Protein AF-C5L410-F1 (afdb_monomer)

Sequence (96 aa):
MLYAAQFNKGHRSGEFICAGGSGANEAKIMHNDKGSGDQSAGWRTLGTLTGVDKGCFTVDFSSGKSTEPELVAVGGGDGIVRVMEIGYEENEGGDL

Structure (mmCIF, N/CA/C/O backbone):
data_AF-C5L410-F1
#
_entry.id   AF-C5L410-F1
#
loop_
_atom_site.group_PDB
_atom_site.id
_atom_site.type_symbol
_atom_site.label_atom_id
_atom_site.label_alt_id
_atom_site.label_comp_id
_atom_site.label_asym_id
_atom_site.label_entity_id
_atom_site.label_seq_id
_atom_site.pdbx_PDB_ins_code
_atom_site.Cartn_x
_atom_site.Cartn_y
_atom_site.Cartn_z
_atom_site.occupancy
_atom_site.B_iso_or_equiv
_atom_site.auth_seq_id
_atom_site.auth_comp_id
_atom_site.auth_asym_id
_atom_site.auth_atom_id
_atom_site.pdbx_PDB_model_num
ATOM 1 N N . MET A 1 1 ? 9.366 0.280 -11.395 1.00 86.25 1 MET A N 1
ATOM 2 C CA . MET A 1 1 ? 8.604 1.520 -11.672 1.00 86.25 1 MET A CA 1
ATOM 3 C C . MET A 1 1 ? 7.483 1.645 -10.657 1.00 86.25 1 MET A C 1
ATOM 5 O O . MET A 1 1 ? 6.958 0.608 -10.268 1.00 86.25 1 MET A O 1
ATOM 9 N N . LEU A 1 2 ? 7.141 2.862 -10.232 1.00 93.81 2 LEU A N 1
ATOM 10 C CA . LEU A 1 2 ? 5.933 3.138 -9.447 1.00 93.81 2 LEU A CA 1
ATOM 11 C C . LEU A 1 2 ? 4.759 3.321 -10.414 1.00 93.81 2 LEU A C 1
ATOM 13 O O . LEU A 1 2 ? 4.900 4.060 -11.386 1.00 93.81 2 LEU A O 1
ATOM 17 N N . TYR A 1 3 ? 3.637 2.650 -10.169 1.00 95.75 3 TYR A N 1
ATOM 18 C CA . TYR A 1 3 ? 2.450 2.748 -11.027 1.00 95.75 3 TYR A CA 1
ATOM 19 C C . TYR A 1 3 ? 1.265 3.381 -10.315 1.00 95.75 3 TYR A C 1
ATOM 21 O O . TYR A 1 3 ? 0.524 4.140 -10.933 1.00 95.75 3 TYR A O 1
ATOM 29 N N . ALA A 1 4 ? 1.109 3.102 -9.024 1.00 97.00 4 ALA A N 1
ATOM 30 C CA . ALA A 1 4 ? 0.023 3.634 -8.225 1.00 97.00 4 ALA A CA 1
ATOM 31 C C . ALA A 1 4 ? 0.557 4.125 -6.886 1.00 97.00 4 ALA A C 1
ATOM 33 O O . ALA A 1 4 ? 1.393 3.470 -6.264 1.00 97.00 4 ALA A O 1
ATOM 34 N N . ALA A 1 5 ? 0.065 5.276 -6.447 1.00 97.00 5 ALA A N 1
ATOM 35 C CA . ALA A 1 5 ? 0.277 5.780 -5.106 1.00 97.00 5 ALA A CA 1
ATOM 36 C C . ALA A 1 5 ? -0.933 6.605 -4.685 1.00 97.00 5 ALA A C 1
ATOM 38 O O . ALA A 1 5 ? -1.494 7.342 -5.498 1.00 97.00 5 ALA A O 1
ATOM 39 N N . GLN A 1 6 ? -1.321 6.494 -3.421 1.00 97.12 6 GLN A N 1
ATOM 40 C CA . GLN A 1 6 ? -2.433 7.257 -2.886 1.00 97.12 6 GLN A CA 1
ATOM 41 C C . GLN A 1 6 ? -2.212 7.570 -1.407 1.00 97.12 6 GLN A C 1
ATOM 43 O O . GLN A 1 6 ? -1.730 6.722 -0.658 1.00 97.12 6 GLN A O 1
ATOM 48 N N . PHE A 1 7 ? -2.585 8.782 -0.999 1.00 94.38 7 PHE A N 1
ATOM 49 C CA . PHE A 1 7 ? -2.776 9.134 0.408 1.00 94.38 7 PHE A CA 1
ATOM 50 C C . PHE A 1 7 ? -4.096 8.571 0.911 1.00 94.38 7 PHE A C 1
ATOM 52 O O . PHE A 1 7 ? -5.062 8.604 0.155 1.00 94.38 7 PHE A O 1
ATOM 59 N N . ASN A 1 8 ? -4.183 8.126 2.160 1.00 93.62 8 ASN A N 1
ATOM 60 C CA . ASN A 1 8 ? -5.458 7.684 2.722 1.00 93.62 8 ASN A CA 1
ATOM 61 C C . ASN A 1 8 ? -6.529 8.790 2.731 1.00 93.62 8 ASN A C 1
ATOM 63 O O . ASN A 1 8 ? -6.212 9.977 2.781 1.00 93.62 8 ASN A O 1
ATOM 67 N N . LYS A 1 9 ? -7.802 8.381 2.648 1.00 89.94 9 LYS A N 1
ATOM 68 C CA . LYS A 1 9 ? -8.979 9.264 2.498 1.00 89.94 9 LYS A CA 1
ATOM 69 C C . LYS A 1 9 ? -9.849 9.341 3.757 1.00 89.94 9 LYS A C 1
ATOM 71 O O . LYS A 1 9 ? -10.796 10.124 3.773 1.00 89.94 9 LYS A O 1
ATOM 76 N N . GLY A 1 10 ? -9.595 8.483 4.745 1.00 83.12 10 GLY A N 1
ATOM 77 C CA . GLY A 1 10 ? -10.400 8.363 5.956 1.00 83.12 10 GLY A CA 1
ATOM 78 C C . GLY A 1 10 ? -10.194 9.501 6.955 1.00 83.12 10 GLY A C 1
ATOM 79 O O . GLY A 1 10 ? -9.676 10.573 6.640 1.00 83.12 10 GLY A O 1
ATOM 80 N N . HIS A 1 11 ? -10.590 9.250 8.201 1.00 82.00 11 HIS A N 1
ATOM 81 C CA . HIS A 1 11 ? -10.509 10.225 9.296 1.00 82.00 11 HIS A CA 1
ATOM 82 C C . HIS A 1 11 ? -9.084 10.717 9.597 1.00 82.00 11 HIS A C 1
ATOM 84 O O . HIS A 1 11 ? -8.911 11.847 10.041 1.00 82.00 11 HIS A O 1
ATOM 90 N N . ARG A 1 12 ? -8.072 9.915 9.253 1.00 80.75 12 ARG A N 1
ATOM 91 C CA . ARG A 1 12 ? -6.639 10.236 9.354 1.00 80.75 12 ARG A CA 1
ATOM 92 C C . ARG A 1 12 ? -6.029 10.649 8.020 1.00 80.75 12 ARG A C 1
ATOM 94 O O . ARG A 1 12 ? -4.887 10.310 7.716 1.00 80.75 12 ARG A O 1
ATOM 101 N N . SER A 1 13 ? -6.823 11.267 7.149 1.00 86.25 13 SER A N 1
ATOM 102 C CA . SER A 1 13 ? -6.416 11.605 5.784 1.00 86.25 13 SER A CA 1
ATOM 103 C C . SER A 1 13 ? -5.066 12.329 5.757 1.00 86.25 13 SER A C 1
ATOM 105 O O . SER A 1 13 ? -4.906 13.392 6.353 1.00 86.25 13 SER A O 1
ATOM 107 N N . GLY A 1 14 ? -4.118 11.788 4.993 1.00 86.44 14 GLY A N 1
ATOM 108 C CA . GLY A 1 14 ? -2.773 12.345 4.832 1.00 86.44 14 GLY A CA 1
ATOM 109 C C . GLY A 1 14 ? -1.716 11.765 5.776 1.00 86.44 14 GLY A C 1
ATOM 110 O O . GLY A 1 14 ? -0.540 12.106 5.631 1.00 86.44 14 GLY A O 1
ATOM 111 N N . GLU A 1 15 ? -2.092 10.877 6.697 1.00 89.12 15 GLU A N 1
ATOM 112 C CA . GLU A 1 15 ? -1.149 10.177 7.580 1.00 89.12 15 GLU A CA 1
ATOM 113 C C . GLU A 1 15 ? -0.522 8.950 6.922 1.00 89.12 15 GLU A C 1
ATOM 115 O O . GLU A 1 15 ? 0.613 8.600 7.245 1.00 89.12 15 GLU A O 1
ATOM 120 N N . PHE A 1 16 ? -1.217 8.315 5.972 1.00 91.88 16 PHE A N 1
ATOM 121 C CA . PHE A 1 16 ? -0.733 7.107 5.308 1.00 91.88 16 PHE A CA 1
ATOM 122 C C . PHE A 1 16 ? -0.597 7.293 3.803 1.00 91.88 16 PHE A C 1
ATOM 124 O O . PHE A 1 16 ? -1.409 7.958 3.159 1.00 91.88 16 PHE A O 1
ATOM 131 N N . ILE A 1 17 ? 0.406 6.628 3.233 1.00 94.94 17 ILE A N 1
ATOM 132 C CA . ILE A 1 17 ? 0.549 6.424 1.792 1.00 94.94 17 ILE A CA 1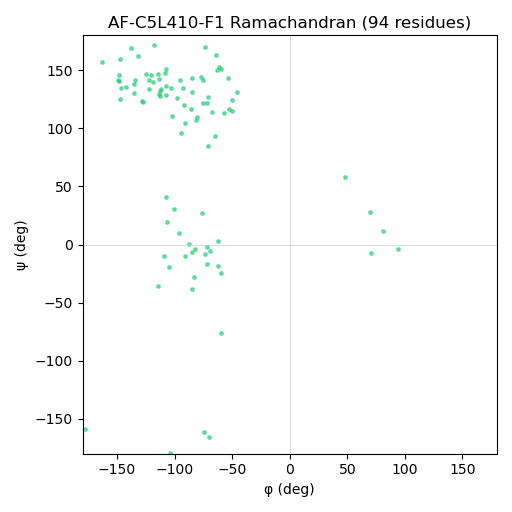
ATOM 133 C C . ILE A 1 17 ? 0.607 4.927 1.522 1.00 94.94 17 ILE A C 1
ATOM 135 O O . ILE A 1 17 ? 1.381 4.210 2.154 1.00 94.94 17 ILE A O 1
ATOM 139 N N . CYS A 1 18 ? -0.143 4.467 0.526 1.00 96.50 18 CYS A N 1
ATOM 140 C CA . CYS A 1 18 ? 0.104 3.185 -0.121 1.00 96.50 18 CYS A CA 1
ATOM 141 C C . CYS A 1 18 ? 0.673 3.440 -1.513 1.00 96.50 18 CYS A C 1
ATOM 143 O O . CYS A 1 18 ? 0.194 4.322 -2.224 1.00 96.50 18 CYS A O 1
ATOM 145 N N . ALA A 1 19 ? 1.704 2.693 -1.892 1.00 96.62 19 ALA A N 1
ATOM 146 C CA . ALA A 1 19 ? 2.389 2.834 -3.168 1.00 96.62 19 ALA A CA 1
ATOM 147 C C . ALA A 1 19 ? 2.778 1.460 -3.714 1.00 96.62 19 ALA A C 1
ATOM 149 O O . ALA A 1 19 ? 3.306 0.637 -2.972 1.00 96.62 19 ALA A O 1
ATOM 150 N N . GLY A 1 20 ? 2.556 1.210 -5.004 1.00 96.56 20 GLY A N 1
ATOM 151 C CA . GLY A 1 20 ? 2.857 -0.071 -5.634 1.00 96.56 20 GLY A CA 1
ATOM 152 C C . GLY A 1 20 ? 3.277 0.039 -7.097 1.00 96.56 20 GLY A C 1
ATOM 153 O O . GLY A 1 20 ? 3.049 1.045 -7.777 1.00 96.56 20 GLY A O 1
ATOM 154 N N . GLY A 1 21 ? 3.952 -1.003 -7.578 1.00 95.62 21 GLY A N 1
ATOM 155 C CA . GLY A 1 21 ? 4.434 -1.054 -8.954 1.00 95.62 21 GLY A CA 1
ATOM 156 C C . GLY A 1 21 ? 5.144 -2.356 -9.319 1.00 95.62 21 GLY A C 1
ATOM 157 O O . GLY A 1 21 ? 4.953 -3.386 -8.679 1.00 95.62 21 GLY A O 1
ATOM 158 N N . SER A 1 22 ? 5.970 -2.313 -10.366 1.00 92.44 22 SER A N 1
ATOM 159 C CA . SER A 1 22 ? 6.681 -3.473 -10.942 1.00 92.44 22 SER A CA 1
ATOM 160 C C . SER A 1 22 ? 8.119 -3.661 -10.460 1.00 92.44 22 SER A C 1
ATOM 162 O O . SER A 1 22 ? 8.858 -4.425 -11.064 1.00 92.44 22 SER A O 1
ATOM 164 N N . GLY A 1 23 ? 8.558 -2.927 -9.430 1.00 82.69 23 GLY A N 1
ATOM 165 C CA . GLY A 1 23 ? 9.924 -3.055 -8.901 1.00 82.69 23 GLY A CA 1
ATOM 166 C C . GLY A 1 23 ? 10.206 -4.476 -8.406 1.00 82.69 23 GLY A C 1
ATOM 167 O O . GLY A 1 23 ? 10.851 -5.255 -9.094 1.00 82.69 23 GLY A O 1
ATOM 168 N N . ALA A 1 24 ? 9.670 -4.813 -7.235 1.00 87.88 24 ALA A N 1
ATOM 169 C CA . ALA A 1 24 ? 9.675 -6.171 -6.686 1.00 87.88 24 ALA A CA 1
ATOM 170 C C . ALA A 1 24 ? 8.284 -6.831 -6.753 1.00 87.88 24 ALA A C 1
ATOM 172 O O . ALA A 1 24 ? 8.018 -7.768 -6.011 1.00 87.88 24 ALA A O 1
ATOM 173 N N . ASN A 1 25 ? 7.393 -6.308 -7.609 1.00 92.19 25 ASN A N 1
ATOM 174 C CA . ASN A 1 25 ? 5.962 -6.633 -7.618 1.00 92.19 25 ASN A CA 1
ATOM 175 C C . ASN A 1 25 ? 5.363 -6.560 -6.203 1.00 92.19 25 ASN A C 1
ATOM 177 O O . ASN A 1 25 ? 4.848 -7.528 -5.653 1.00 92.19 25 ASN A O 1
ATOM 181 N N . GLU A 1 26 ? 5.490 -5.391 -5.586 1.00 92.69 26 GLU A N 1
ATOM 182 C CA . GLU A 1 26 ? 5.071 -5.162 -4.207 1.00 92.69 26 GLU A CA 1
ATOM 183 C C . GLU A 1 26 ? 4.233 -3.888 -4.100 1.00 92.69 26 GLU A C 1
ATOM 185 O O . GLU A 1 26 ? 4.269 -3.014 -4.978 1.00 92.69 26 GLU A O 1
ATOM 190 N N . ALA A 1 27 ? 3.510 -3.781 -2.989 1.00 95.69 27 ALA A N 1
ATOM 191 C CA . ALA A 1 27 ? 2.975 -2.519 -2.505 1.00 95.69 27 ALA A CA 1
ATOM 192 C C . ALA A 1 27 ? 3.497 -2.249 -1.092 1.00 95.69 27 ALA A C 1
ATOM 194 O O . ALA A 1 27 ? 3.613 -3.163 -0.282 1.00 95.69 27 ALA A O 1
ATOM 195 N N . LYS A 1 28 ? 3.817 -0.997 -0.780 1.00 94.88 28 LYS A N 1
ATOM 196 C CA . LYS A 1 28 ? 4.243 -0.566 0.553 1.00 94.88 28 LYS A CA 1
ATOM 197 C C . LYS A 1 28 ? 3.209 0.361 1.152 1.00 94.88 28 LYS A C 1
ATOM 199 O O . LYS A 1 28 ? 2.654 1.201 0.446 1.00 94.88 28 LYS A O 1
ATOM 204 N N . ILE A 1 29 ? 2.998 0.221 2.453 1.00 95.00 29 ILE A N 1
ATOM 205 C CA . ILE A 1 29 ? 2.225 1.154 3.268 1.00 95.00 29 ILE A CA 1
ATOM 206 C C . ILE A 1 29 ? 3.220 1.913 4.134 1.00 95.00 29 ILE A C 1
ATOM 208 O O . ILE A 1 29 ? 4.069 1.307 4.790 1.00 95.00 29 ILE A O 1
ATOM 212 N N . MET A 1 30 ? 3.132 3.234 4.115 1.00 93.38 30 MET A N 1
ATOM 213 C 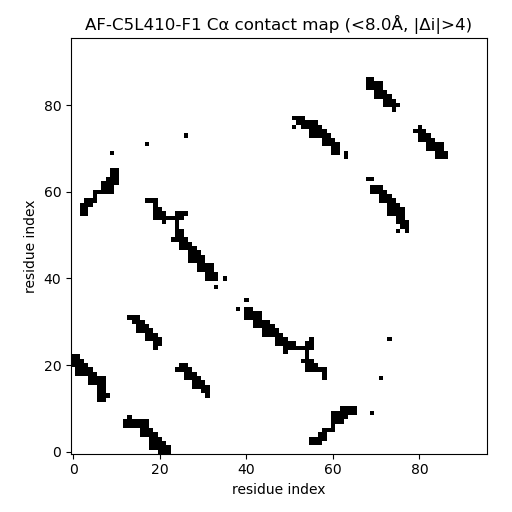CA . MET A 1 30 ? 3.992 4.137 4.865 1.00 93.38 30 MET A CA 1
ATOM 214 C C . MET A 1 30 ? 3.147 5.064 5.729 1.00 93.38 30 MET A C 1
ATOM 216 O O . MET A 1 30 ? 2.054 5.448 5.320 1.00 93.38 30 MET A O 1
ATOM 220 N N . HIS A 1 31 ? 3.675 5.428 6.891 1.00 90.25 31 HIS A N 1
ATOM 221 C CA . HIS A 1 31 ? 3.087 6.373 7.828 1.00 90.25 31 HIS A CA 1
ATOM 222 C C . HIS A 1 31 ? 3.955 7.621 7.946 1.00 90.25 31 HIS A C 1
ATOM 224 O O . HIS A 1 31 ? 5.183 7.556 7.827 1.00 90.25 31 HIS A O 1
ATOM 230 N N . ASN A 1 32 ? 3.300 8.751 8.164 1.00 87.12 32 ASN A N 1
ATOM 231 C CA . ASN A 1 32 ? 3.923 10.032 8.414 1.00 87.12 32 ASN A CA 1
ATOM 232 C C . ASN A 1 32 ? 4.123 10.229 9.920 1.00 87.12 32 ASN A C 1
ATOM 234 O O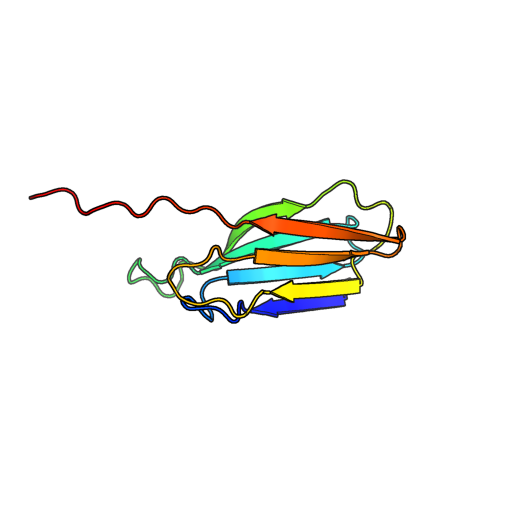 . ASN A 1 32 ? 3.182 10.567 10.630 1.00 87.12 32 ASN A O 1
ATOM 238 N N . ASP A 1 33 ? 5.351 10.096 10.415 1.00 75.69 33 ASP A N 1
ATOM 239 C CA . ASP A 1 33 ? 5.656 10.212 11.850 1.00 75.69 33 ASP A CA 1
ATOM 240 C C . ASP A 1 33 ? 5.675 11.682 12.357 1.00 75.69 33 ASP A C 1
ATOM 242 O O . ASP A 1 33 ? 6.331 12.010 13.347 1.00 75.69 33 ASP A O 1
ATOM 246 N N . LYS A 1 34 ? 4.920 12.593 11.716 1.00 65.19 34 LYS A N 1
ATOM 247 C CA . LYS A 1 34 ? 4.901 14.053 11.967 1.00 65.19 34 LYS A CA 1
ATOM 248 C C . LYS A 1 34 ? 4.440 14.495 13.368 1.00 65.19 34 LYS A C 1
ATOM 250 O O . LYS A 1 34 ? 4.398 15.695 13.635 1.00 65.19 34 LYS A O 1
ATOM 255 N N . GLY A 1 35 ? 4.146 13.564 14.272 1.00 55.16 35 GLY A N 1
ATOM 256 C CA . GLY A 1 35 ? 3.900 13.836 15.690 1.00 55.16 35 GLY A CA 1
ATOM 257 C C . GLY A 1 35 ? 5.155 14.176 16.512 1.00 55.16 35 GLY A C 1
ATOM 258 O O . GLY A 1 35 ? 5.019 14.587 17.659 1.00 55.16 35 GLY A O 1
ATOM 259 N N . SER A 1 36 ? 6.373 14.042 15.967 1.00 52.38 36 SER A N 1
ATOM 260 C CA . SER A 1 36 ? 7.630 14.195 16.732 1.00 52.38 36 SER A CA 1
ATOM 261 C C . SER A 1 36 ? 8.183 15.628 16.839 1.00 52.38 36 SER A C 1
ATOM 263 O O . SER A 1 36 ? 9.242 15.833 17.429 1.00 52.38 36 SER A O 1
ATOM 265 N N . GLY A 1 37 ? 7.512 16.636 1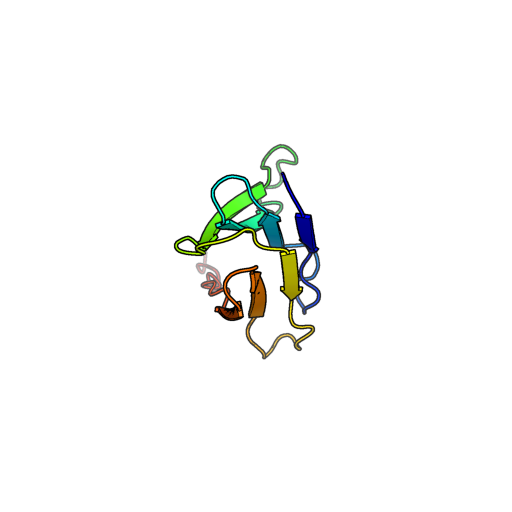6.266 1.00 51.94 37 GLY A N 1
ATOM 266 C CA . GLY A 1 37 ? 8.006 18.024 16.235 1.00 51.94 37 GLY A CA 1
ATOM 267 C C . GLY A 1 37 ? 9.213 18.253 15.309 1.00 51.94 37 GLY A C 1
ATOM 268 O O . GLY 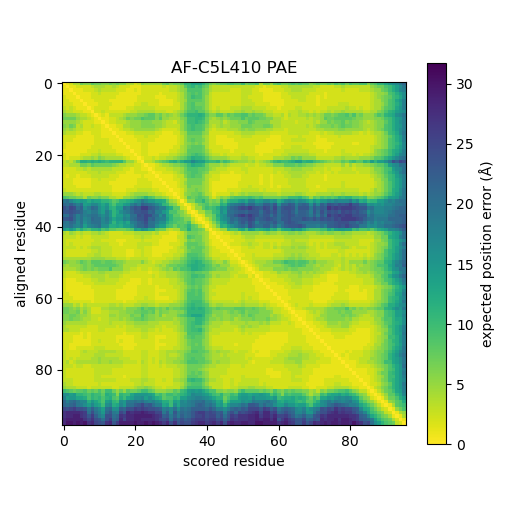A 1 37 ? 9.583 19.400 15.058 1.00 51.94 37 GLY A O 1
ATOM 269 N N . ASP A 1 38 ? 9.783 17.188 14.747 1.00 52.28 38 ASP A N 1
ATOM 270 C CA . ASP A 1 38 ? 10.886 17.224 13.798 1.00 52.28 38 ASP A CA 1
ATOM 271 C C . ASP A 1 38 ? 10.366 16.991 12.372 1.00 52.28 38 ASP A C 1
ATOM 273 O O . ASP A 1 38 ? 9.940 15.900 12.001 1.00 52.28 38 ASP A O 1
ATOM 277 N N . GLN A 1 39 ? 10.411 18.033 11.539 1.00 50.19 39 GLN A N 1
ATOM 278 C CA . GLN A 1 39 ? 9.986 17.965 10.135 1.00 50.19 39 GLN A CA 1
ATOM 279 C C . GLN A 1 39 ? 10.919 17.112 9.255 1.00 50.19 39 GLN A C 1
ATOM 281 O O . GLN A 1 39 ? 10.608 16.894 8.083 1.00 50.19 39 GLN A O 1
ATOM 286 N N . SER A 1 40 ? 12.043 16.634 9.800 1.00 53.94 40 SER A N 1
ATOM 287 C CA . SER A 1 40 ? 12.937 15.670 9.156 1.00 53.94 40 SER A CA 1
ATOM 288 C C . SER A 1 40 ? 12.594 14.206 9.469 1.00 53.94 40 SER A C 1
ATOM 290 O O . SER A 1 40 ? 13.110 13.312 8.791 1.00 53.94 40 SER A O 1
ATOM 292 N N . ALA A 1 41 ? 11.679 13.948 10.418 1.00 58.22 41 ALA A N 1
ATOM 293 C CA . ALA A 1 41 ? 11.133 12.621 10.698 1.00 58.22 41 ALA A CA 1
ATOM 294 C C . ALA A 1 41 ? 10.210 12.204 9.540 1.00 58.22 41 ALA A C 1
ATOM 296 O O . ALA A 1 41 ? 9.016 12.491 9.516 1.00 58.22 41 ALA A O 1
ATOM 297 N N . GLY A 1 42 ? 10.820 11.648 8.497 1.00 75.75 42 GLY A N 1
ATOM 298 C CA . GLY A 1 42 ? 10.172 11.338 7.231 1.00 75.75 42 GLY A CA 1
ATOM 299 C C . GLY A 1 42 ? 9.164 10.188 7.300 1.00 75.75 42 GLY A C 1
ATOM 300 O O . GLY A 1 42 ? 8.730 9.733 8.351 1.00 75.75 42 GLY A O 1
ATOM 301 N N . TRP A 1 43 ? 8.793 9.701 6.121 1.00 85.94 43 TRP A N 1
ATOM 302 C CA . TRP A 1 43 ? 7.872 8.580 5.969 1.00 85.94 43 TRP A CA 1
ATOM 303 C C . TRP A 1 43 ? 8.517 7.262 6.406 1.00 85.94 43 TRP A C 1
ATOM 305 O O . TRP A 1 43 ? 9.567 6.878 5.885 1.00 85.94 43 TRP A O 1
ATOM 315 N N . ARG A 1 44 ? 7.856 6.528 7.305 1.00 88.88 44 ARG A N 1
ATOM 316 C CA . ARG A 1 44 ? 8.279 5.193 7.749 1.00 88.88 44 ARG A CA 1
ATOM 317 C C . ARG A 1 44 ? 7.428 4.118 7.094 1.00 88.88 44 ARG A C 1
ATOM 319 O O . ARG A 1 44 ? 6.208 4.216 7.071 1.00 88.88 44 ARG A O 1
ATOM 326 N N . THR A 1 45 ? 8.051 3.052 6.596 1.00 91.25 45 THR A N 1
ATOM 327 C CA . THR A 1 45 ? 7.306 1.886 6.091 1.00 91.25 45 THR A CA 1
ATOM 328 C C . THR A 1 45 ? 6.686 1.115 7.257 1.00 91.25 45 THR A C 1
ATOM 330 O O . THR A 1 45 ? 7.402 0.662 8.147 1.00 91.25 45 THR A O 1
ATOM 333 N N . LEU A 1 46 ? 5.362 0.956 7.238 1.00 90.62 46 LEU A N 1
ATOM 334 C CA . LEU A 1 46 ? 4.614 0.114 8.173 1.00 90.62 46 LEU A CA 1
ATOM 335 C C . LEU A 1 46 ? 4.580 -1.343 7.729 1.00 90.62 46 LEU A C 1
ATOM 337 O O . LEU A 1 46 ? 4.655 -2.250 8.549 1.00 90.62 46 LEU A O 1
ATOM 341 N N . GLY A 1 47 ? 4.463 -1.563 6.422 1.00 90.56 47 GLY A N 1
ATOM 342 C CA . GLY A 1 47 ? 4.291 -2.895 5.872 1.00 90.56 47 GLY A CA 1
ATOM 343 C C . GLY A 1 47 ? 4.598 -2.946 4.389 1.00 90.56 47 GLY A C 1
ATOM 344 O O . GLY A 1 47 ? 4.560 -1.938 3.680 1.00 90.56 47 GLY A O 1
ATOM 345 N N . THR A 1 48 ? 4.923 -4.147 3.927 1.00 92.19 48 THR A N 1
ATOM 346 C CA . THR A 1 48 ? 5.110 -4.453 2.512 1.00 92.19 48 THR A CA 1
ATOM 347 C C . THR A 1 48 ? 4.242 -5.651 2.161 1.00 92.19 48 THR A C 1
ATOM 349 O O . THR A 1 48 ? 4.384 -6.721 2.747 1.00 92.19 48 THR A O 1
ATOM 352 N N . LEU A 1 49 ? 3.365 -5.465 1.185 1.00 91.69 49 LEU A N 1
ATOM 353 C CA . LEU A 1 49 ? 2.640 -6.527 0.522 1.00 91.69 49 LEU A CA 1
ATOM 354 C C . LEU A 1 49 ? 3.542 -7.148 -0.544 1.00 91.69 49 LEU A C 1
ATOM 356 O O . LEU A 1 49 ? 3.795 -6.537 -1.584 1.00 91.69 49 LEU A O 1
ATOM 360 N N . THR A 1 50 ? 4.023 -8.353 -0.265 1.00 88.75 50 THR A N 1
ATOM 361 C CA . THR A 1 50 ? 4.842 -9.162 -1.173 1.00 88.75 50 THR A CA 1
ATOM 362 C C . THR A 1 50 ? 4.008 -10.290 -1.789 1.00 88.75 50 THR A C 1
ATOM 364 O O . THR A 1 50 ? 2.809 -10.404 -1.530 1.00 88.75 50 THR A O 1
ATOM 367 N N . GLY A 1 51 ? 4.624 -11.126 -2.633 1.00 80.00 51 GLY A N 1
ATOM 368 C CA . GLY A 1 51 ? 3.936 -12.277 -3.230 1.00 80.00 51 GLY A CA 1
ATOM 369 C C . GLY A 1 51 ? 2.873 -11.887 -4.261 1.00 80.00 51 GLY A C 1
ATOM 370 O O . GLY A 1 51 ? 1.881 -12.598 -4.427 1.00 80.00 51 GLY A O 1
ATOM 371 N N . VAL A 1 52 ? 3.049 -10.738 -4.920 1.00 83.69 52 VAL A N 1
ATOM 372 C CA . VAL A 1 52 ? 2.302 -10.394 -6.132 1.00 83.69 52 VAL A CA 1
ATOM 373 C C . VAL A 1 52 ? 3.138 -10.880 -7.314 1.00 83.69 52 VAL A C 1
ATOM 375 O O . VAL A 1 52 ? 4.278 -10.461 -7.492 1.00 83.69 52 VAL A O 1
ATOM 378 N N . ASP A 1 53 ? 2.602 -11.782 -8.132 1.00 88.25 53 ASP A N 1
ATOM 379 C CA . ASP A 1 53 ? 3.379 -12.384 -9.231 1.00 88.25 53 ASP A CA 1
ATOM 380 C C . ASP A 1 53 ? 3.644 -11.396 -10.380 1.00 88.25 53 ASP A C 1
ATOM 382 O O . ASP A 1 53 ? 4.515 -11.611 -11.226 1.00 88.25 53 ASP A O 1
ATOM 386 N N . LYS A 1 54 ? 2.891 -10.289 -10.418 1.00 93.69 54 LYS A N 1
ATOM 387 C CA . LYS A 1 54 ? 3.013 -9.207 -11.402 1.00 93.69 54 LYS A CA 1
ATOM 388 C C . LYS A 1 54 ? 2.886 -7.842 -10.735 1.00 93.69 54 LYS A C 1
ATOM 390 O O . LYS A 1 54 ? 2.480 -7.735 -9.585 1.00 93.69 54 LYS A O 1
ATOM 395 N N . GLY A 1 55 ? 3.206 -6.785 -11.479 1.00 93.25 55 GLY A N 1
ATOM 396 C CA . GLY A 1 55 ? 3.166 -5.419 -10.961 1.00 93.25 55 GLY A CA 1
ATOM 397 C C . GLY A 1 55 ? 1.815 -5.040 -10.342 1.00 93.25 55 GLY A C 1
ATOM 398 O O . GLY A 1 55 ? 0.755 -5.422 -10.845 1.00 93.25 55 GLY A O 1
ATOM 399 N N . CYS A 1 56 ? 1.876 -4.258 -9.264 1.00 95.75 56 CYS A N 1
ATOM 400 C CA . CYS A 1 56 ? 0.717 -3.581 -8.690 1.00 95.75 56 CYS A CA 1
ATOM 401 C C . CYS A 1 56 ? 0.350 -2.380 -9.570 1.00 95.75 56 CYS A C 1
ATOM 403 O O . CYS A 1 56 ? 1.184 -1.503 -9.789 1.00 95.75 56 CYS A O 1
ATOM 405 N N . PHE A 1 57 ? -0.876 -2.348 -10.092 1.00 96.00 57 PHE A N 1
ATOM 406 C CA . PHE A 1 57 ? -1.336 -1.303 -11.012 1.00 96.00 57 PHE A CA 1
ATOM 407 C C . PHE A 1 57 ? -2.280 -0.300 -10.361 1.00 96.00 57 PHE A C 1
ATOM 409 O O . PHE A 1 57 ? -2.470 0.788 -10.898 1.00 96.00 57 PHE A O 1
ATOM 416 N N . THR A 1 58 ? -2.882 -0.654 -9.228 1.00 97.06 58 THR A N 1
ATOM 417 C CA . THR A 1 58 ? -3.810 0.224 -8.524 1.00 97.06 58 THR A CA 1
ATOM 418 C C . THR A 1 58 ? -3.744 0.000 -7.022 1.00 97.06 58 THR A C 1
ATOM 420 O O . THR A 1 58 ? -3.529 -1.121 -6.554 1.00 97.06 58 THR A O 1
ATOM 423 N N . VAL A 1 59 ? -3.941 1.088 -6.286 1.00 97.44 59 VAL A N 1
ATOM 424 C CA . VAL A 1 59 ? -4.155 1.095 -4.843 1.00 97.44 59 VAL A CA 1
ATOM 425 C C . VAL A 1 59 ? -5.322 2.034 -4.556 1.00 97.44 59 VAL A C 1
ATOM 427 O O . VAL A 1 59 ? -5.432 3.069 -5.216 1.00 97.44 59 VAL A O 1
ATOM 430 N N . ASP A 1 60 ? -6.180 1.684 -3.601 1.00 97.19 60 ASP A N 1
ATOM 431 C CA . ASP A 1 60 ? -7.278 2.557 -3.188 1.00 97.19 60 ASP A CA 1
ATOM 432 C C . ASP A 1 60 ? -7.608 2.402 -1.702 1.00 97.19 60 ASP A C 1
ATOM 434 O O . ASP A 1 60 ? -7.861 1.299 -1.217 1.00 97.19 60 ASP A O 1
ATOM 438 N N . PHE A 1 61 ? -7.594 3.514 -0.977 1.00 96.31 61 PHE A N 1
ATOM 439 C CA . PHE A 1 61 ? -7.991 3.588 0.422 1.00 96.31 61 PHE A CA 1
ATOM 440 C C . PHE A 1 61 ? -9.499 3.757 0.563 1.00 96.31 61 PHE A C 1
ATOM 442 O O . PHE A 1 61 ? -10.130 4.525 -0.170 1.00 96.31 61 PHE A O 1
ATOM 449 N N . SER A 1 62 ? -10.053 3.122 1.591 1.00 93.69 62 SER A N 1
ATOM 450 C CA . SER A 1 62 ? -11.410 3.396 2.053 1.00 93.69 62 SER A CA 1
ATOM 451 C C . SER A 1 62 ? -11.565 4.849 2.522 1.00 93.69 62 SER A C 1
ATOM 453 O O . SER A 1 62 ? -10.617 5.466 3.002 1.00 93.69 62 SER A O 1
ATOM 455 N N . SER A 1 63 ? -12.780 5.389 2.435 1.00 91.94 63 SER A N 1
ATOM 456 C CA . SER A 1 63 ? -13.142 6.716 2.956 1.00 91.94 63 SER A CA 1
ATOM 457 C C . SER A 1 63 ? -14.027 6.609 4.207 1.00 91.94 63 SER A C 1
ATOM 459 O O . SER A 1 63 ? -15.047 7.292 4.313 1.00 91.94 63 SER A O 1
ATOM 461 N N . GLY A 1 64 ? -13.704 5.664 5.096 1.00 84.50 64 GLY A N 1
ATOM 462 C CA . GLY A 1 64 ? -14.499 5.341 6.284 1.00 84.50 64 GLY A CA 1
ATOM 463 C C . GLY A 1 64 ? -14.584 6.481 7.306 1.00 84.50 64 GLY A C 1
ATOM 464 O O . GLY A 1 64 ? -13.802 7.434 7.280 1.00 84.50 64 GLY A O 1
ATOM 465 N N . LYS A 1 65 ? -15.556 6.377 8.221 1.00 87.44 65 LYS A N 1
ATOM 466 C CA . LYS A 1 65 ? -15.667 7.259 9.398 1.00 87.44 65 LYS A CA 1
ATOM 467 C C . LYS A 1 65 ? -14.596 6.897 10.435 1.00 87.44 65 LYS A C 1
ATOM 469 O O . LYS A 1 65 ? -13.981 5.845 10.337 1.00 87.44 65 LYS A O 1
ATOM 474 N N . SER A 1 66 ? -14.422 7.727 11.465 1.00 84.44 66 SER A N 1
ATOM 475 C CA . SER A 1 66 ? -13.443 7.483 12.539 1.00 84.44 66 SER A CA 1
ATOM 476 C C . SER A 1 66 ? -13.683 6.215 13.362 1.00 84.44 66 SER A C 1
ATOM 478 O O . SER A 1 66 ? -12.771 5.746 14.027 1.00 84.44 66 SER A O 1
ATOM 480 N N . THR A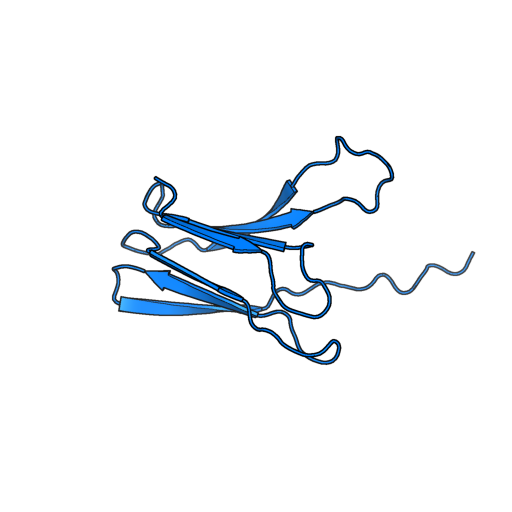 1 67 ? -14.896 5.663 13.323 1.00 86.12 67 THR A N 1
ATOM 481 C CA . THR A 1 67 ? -15.263 4.409 13.997 1.00 86.12 67 THR A CA 1
ATOM 482 C C . THR A 1 67 ? -14.940 3.162 13.17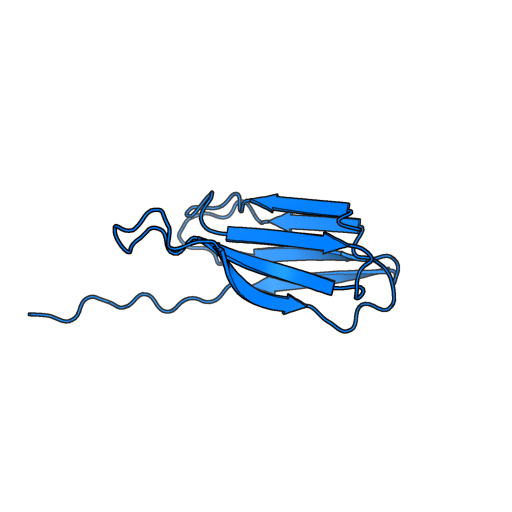9 1.00 86.12 67 THR A C 1
ATOM 484 O O . THR A 1 67 ? -15.151 2.058 13.667 1.00 86.12 67 THR A O 1
ATOM 487 N N . GLU A 1 68 ? -14.503 3.328 11.931 1.00 86.38 68 GLU A N 1
ATOM 488 C CA . GLU A 1 68 ? -14.226 2.235 11.004 1.00 86.38 68 GLU A CA 1
ATOM 489 C C . GLU A 1 68 ? -12.714 2.062 10.816 1.00 86.38 68 GLU A C 1
ATOM 491 O O . GLU A 1 68 ? -11.966 3.045 10.894 1.00 86.38 68 GLU A O 1
ATOM 496 N N . PRO A 1 69 ? -12.248 0.837 10.526 1.00 87.25 69 PRO A N 1
ATOM 497 C CA . PRO A 1 69 ? -10.843 0.593 10.247 1.00 87.25 69 PRO A CA 1
ATOM 498 C C . PRO A 1 69 ? -10.379 1.329 8.985 1.00 87.25 69 PRO A C 1
ATOM 500 O O . PRO A 1 69 ? -11.127 1.514 8.022 1.00 87.25 69 PRO A O 1
ATOM 503 N N . GLU A 1 70 ? -9.099 1.699 8.960 1.00 89.56 70 GLU A N 1
ATOM 504 C CA . GLU A 1 70 ? -8.464 2.221 7.752 1.00 89.56 70 GLU A CA 1
ATOM 505 C C . GLU A 1 70 ? -8.068 1.042 6.853 1.00 89.56 70 GLU A C 1
ATOM 507 O O . GLU A 1 70 ? -7.161 0.272 7.179 1.00 89.56 70 GLU A O 1
ATOM 512 N N . LEU A 1 71 ? -8.762 0.892 5.723 1.00 93.69 71 LEU A N 1
ATOM 513 C CA . LEU A 1 71 ? -8.528 -0.185 4.764 1.00 93.69 71 LEU A CA 1
ATOM 514 C C . LEU A 1 71 ? -7.870 0.338 3.488 1.00 93.69 71 LEU A C 1
ATOM 516 O O . LEU A 1 71 ? -8.176 1.435 3.014 1.00 93.69 71 LEU A O 1
ATOM 520 N N . VAL A 1 72 ? -7.034 -0.496 2.874 1.00 95.31 72 VAL A N 1
ATOM 521 C CA . VAL A 1 72 ? -6.480 -0.247 1.541 1.00 95.31 72 VAL A CA 1
ATOM 522 C C . VAL A 1 72 ? -6.549 -1.497 0.673 1.00 95.31 72 VAL A C 1
ATOM 524 O O . VAL A 1 72 ? -6.147 -2.588 1.079 1.00 95.31 72 VAL A O 1
ATOM 527 N N . ALA A 1 73 ? -7.067 -1.328 -0.540 1.00 96.62 73 ALA A N 1
ATOM 528 C CA . ALA A 1 73 ? -7.099 -2.346 -1.575 1.00 96.62 73 ALA A CA 1
ATOM 529 C C . ALA A 1 73 ? -5.905 -2.186 -2.522 1.00 96.62 73 ALA A C 1
ATOM 531 O O . ALA A 1 73 ? -5.531 -1.071 -2.880 1.00 96.62 73 ALA A O 1
ATOM 532 N N . VAL A 1 74 ? -5.332 -3.305 -2.959 1.00 96.94 74 VAL A N 1
ATOM 533 C CA . VAL A 1 74 ? -4.237 -3.375 -3.930 1.00 96.94 74 VAL A CA 1
ATOM 534 C C . VAL A 1 74 ? -4.617 -4.347 -5.040 1.00 96.94 74 VAL A C 1
ATOM 536 O O . VAL A 1 74 ? -4.910 -5.513 -4.771 1.00 96.94 74 VAL A O 1
ATOM 539 N N . GLY A 1 75 ? -4.597 -3.870 -6.286 1.00 96.19 75 GLY A N 1
ATOM 540 C CA . GLY A 1 75 ? -4.872 -4.670 -7.480 1.00 96.19 75 GLY A CA 1
ATOM 541 C C . GLY A 1 75 ? -3.628 -4.845 -8.350 1.00 96.19 75 GLY A C 1
ATOM 542 O O . GLY A 1 75 ? -2.966 -3.866 -8.715 1.00 96.19 75 GLY A O 1
ATOM 543 N N . GLY A 1 76 ? -3.316 -6.096 -8.694 1.00 93.88 76 GLY A N 1
ATOM 544 C CA . GLY A 1 76 ? -2.148 -6.465 -9.494 1.00 93.88 76 GLY A CA 1
ATOM 545 C C . GLY A 1 76 ? -2.484 -7.143 -10.821 1.00 93.88 76 GLY A C 1
ATOM 546 O O . GLY A 1 76 ? -3.622 -7.512 -11.106 1.00 93.88 76 GLY A O 1
ATOM 547 N N . GLY A 1 77 ? -1.456 -7.340 -11.648 1.00 94.06 77 GLY A N 1
ATOM 548 C CA . GLY A 1 77 ? -1.568 -8.086 -12.909 1.00 94.06 77 GLY A CA 1
ATOM 549 C C . GLY A 1 77 ? -1.749 -9.604 -12.758 1.00 94.06 77 GLY A C 1
ATOM 550 O O . GLY A 1 77 ? -1.856 -10.306 -13.765 1.00 94.06 77 GLY A O 1
ATOM 551 N N . ASP A 1 78 ? -1.737 -10.116 -11.528 1.00 92.06 78 ASP A N 1
ATOM 552 C CA . ASP A 1 78 ? -2.021 -11.514 -11.188 1.00 92.06 78 ASP A CA 1
ATOM 553 C C . ASP A 1 78 ? -3.530 -11.810 -11.092 1.00 92.06 78 ASP A C 1
ATOM 555 O O . ASP A 1 78 ? -3.922 -12.962 -10.933 1.00 92.06 78 ASP A O 1
ATOM 559 N N . GLY A 1 79 ? -4.379 -10.786 -11.241 1.00 93.44 79 GLY A N 1
ATOM 560 C CA . GLY A 1 79 ? -5.835 -10.925 -11.221 1.00 93.44 79 GLY A CA 1
ATOM 561 C C . GLY A 1 79 ? -6.433 -11.003 -9.816 1.00 93.44 79 GLY A C 1
ATOM 562 O O . GLY A 1 79 ? -7.613 -11.319 -9.686 1.00 93.44 79 GLY A O 1
ATOM 563 N N . ILE A 1 80 ? -5.651 -10.712 -8.771 1.00 93.44 80 ILE A N 1
ATOM 564 C CA . ILE A 1 80 ? -6.096 -10.764 -7.377 1.00 93.44 80 ILE A CA 1
ATOM 565 C C . ILE A 1 80 ? -6.152 -9.345 -6.799 1.00 93.44 80 ILE A C 1
ATOM 567 O O . ILE A 1 80 ? -5.203 -8.566 -6.918 1.00 93.44 80 ILE A O 1
ATOM 571 N N . VAL A 1 81 ? -7.256 -9.031 -6.114 1.00 95.25 81 VAL A N 1
ATOM 572 C CA . VAL A 1 81 ? -7.374 -7.842 -5.260 1.00 95.25 81 VAL A CA 1
ATOM 573 C C . VAL A 1 81 ? -7.128 -8.257 -3.819 1.00 95.25 81 VAL A C 1
ATOM 575 O O . VAL A 1 81 ? -7.767 -9.177 -3.310 1.00 95.25 81 VAL A O 1
ATOM 578 N N . ARG A 1 82 ? -6.193 -7.580 -3.160 1.00 94.00 82 ARG A N 1
ATOM 579 C CA . ARG A 1 82 ? -5.840 -7.823 -1.760 1.00 94.00 82 ARG A CA 1
ATOM 580 C C . ARG A 1 82 ? -6.263 -6.615 -0.942 1.00 94.00 82 ARG A C 1
ATOM 582 O O . ARG A 1 82 ? -5.970 -5.492 -1.338 1.00 94.00 82 ARG A O 1
ATOM 589 N N . VAL A 1 83 ? -6.946 -6.842 0.174 1.00 94.25 83 VAL A N 1
ATOM 590 C CA . VAL A 1 83 ? -7.385 -5.782 1.089 1.00 94.25 83 VAL A CA 1
ATOM 591 C C . VAL A 1 83 ? -6.633 -5.950 2.398 1.00 94.25 83 VAL A C 1
ATOM 593 O O . VAL A 1 83 ? -6.571 -7.055 2.933 1.00 94.25 83 VAL A O 1
ATOM 596 N N . MET A 1 84 ? -6.034 -4.868 2.880 1.00 91.75 84 MET A N 1
ATOM 597 C CA . MET A 1 84 ? -5.306 -4.830 4.144 1.00 91.75 84 MET A CA 1
ATOM 598 C C . MET A 1 84 ? -5.968 -3.828 5.076 1.00 91.75 84 MET A C 1
ATOM 600 O O . MET A 1 84 ? -6.349 -2.738 4.649 1.00 91.75 84 MET A O 1
ATOM 604 N N . GLU A 1 85 ? -6.051 -4.200 6.345 1.00 91.50 85 GLU A N 1
ATOM 605 C CA . GLU A 1 85 ? -6.385 -3.299 7.437 1.00 91.50 85 GLU A CA 1
ATOM 606 C C . GLU A 1 85 ? -5.103 -2.730 8.041 1.00 91.50 85 GLU A C 1
ATOM 608 O O . GLU A 1 85 ? -4.135 -3.457 8.276 1.00 91.50 85 GLU A O 1
ATOM 613 N N . ILE A 1 86 ? -5.089 -1.423 8.284 1.00 88.12 86 ILE A N 1
ATOM 614 C CA . ILE A 1 86 ? -3.992 -0.753 8.975 1.00 88.12 86 ILE A CA 1
ATOM 615 C C . ILE A 1 86 ? -4.357 -0.672 10.455 1.00 88.12 86 ILE A C 1
ATOM 617 O O . ILE A 1 86 ? -5.061 0.245 10.877 1.00 88.12 86 ILE A O 1
ATOM 621 N N . GLY A 1 87 ? -3.863 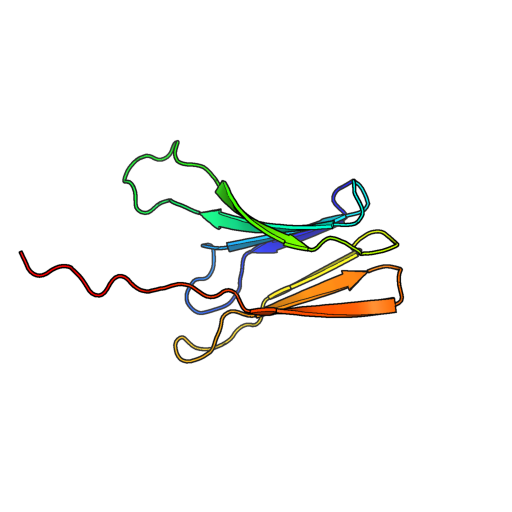-1.639 11.229 1.00 78.25 87 GLY A N 1
ATOM 622 C CA . GLY A 1 87 ? -3.965 -1.642 12.687 1.00 78.25 87 GLY A CA 1
ATOM 623 C C . GLY A 1 87 ? -2.986 -0.656 13.330 1.00 78.25 87 GLY A C 1
ATOM 624 O O . GLY A 1 87 ? -1.851 -0.496 12.878 1.00 78.25 87 GLY A O 1
ATOM 625 N N . TYR A 1 88 ? -3.432 0.010 14.387 1.00 68.19 88 TYR A N 1
ATOM 626 C CA . TYR A 1 88 ? -2.639 0.915 15.212 1.00 68.19 88 TYR A CA 1
ATOM 627 C C . TYR A 1 88 ? -3.145 0.795 16.645 1.00 68.19 88 TYR A C 1
ATOM 629 O O . TYR A 1 88 ? -4.352 0.775 16.873 1.00 68.19 88 TYR A O 1
ATOM 637 N N . GLU A 1 89 ? -2.226 0.697 17.598 1.00 63.69 89 GLU A N 1
ATOM 638 C CA . GLU A 1 89 ? -2.578 0.842 19.005 1.00 63.69 89 GLU A CA 1
ATOM 639 C C . GLU A 1 89 ? -2.553 2.334 19.328 1.00 63.69 89 GLU A C 1
ATOM 641 O O . GLU A 1 89 ? -1.519 2.994 19.191 1.00 63.69 89 GLU A O 1
ATOM 646 N N . GLU A 1 90 ? -3.704 2.890 19.701 1.00 58.06 90 GLU A N 1
ATOM 647 C CA . GLU A 1 90 ? -3.722 4.184 20.368 1.00 58.06 90 GLU A CA 1
ATOM 648 C C . GLU A 1 90 ? -3.081 3.975 21.742 1.00 58.06 90 GLU A C 1
ATOM 650 O O . GLU A 1 90 ? -3.609 3.239 22.573 1.00 58.06 90 GLU A O 1
ATOM 655 N N . ASN A 1 91 ? -1.917 4.586 21.979 1.00 54.91 91 ASN A N 1
ATOM 656 C CA . ASN A 1 91 ? -1.425 4.743 23.343 1.00 54.91 91 ASN A CA 1
ATOM 657 C C . ASN A 1 91 ? -2.423 5.663 24.054 1.00 54.91 91 ASN A C 1
ATOM 659 O O . ASN A 1 91 ? -2.308 6.888 23.966 1.00 54.91 91 ASN A O 1
ATOM 663 N N . GLU A 1 92 ? -3.416 5.078 24.725 1.00 51.31 92 GLU A N 1
ATOM 664 C CA . GLU A 1 92 ? -4.174 5.776 25.756 1.00 51.31 92 GLU A CA 1
ATOM 665 C C . GLU A 1 92 ? -3.139 6.339 26.735 1.00 51.31 92 GLU A C 1
ATOM 667 O O . GLU A 1 92 ? -2.307 5.602 27.265 1.00 51.31 92 GLU A O 1
ATOM 672 N N . GLY A 1 93 ? -3.092 7.669 26.836 1.00 49.06 93 GLY A N 1
ATOM 673 C CA . GLY A 1 93 ? -2.006 8.401 27.475 1.00 49.06 93 GLY A CA 1
ATOM 674 C C . GLY A 1 93 ? -1.604 7.795 28.816 1.00 49.06 93 GLY A C 1
ATOM 675 O O . GLY A 1 93 ? -2.449 7.542 29.671 1.00 49.06 93 GLY A O 1
ATOM 676 N N . GLY A 1 94 ? -0.300 7.586 29.001 1.00 48.44 94 GLY A N 1
ATOM 677 C CA . GLY A 1 94 ? 0.240 7.340 30.327 1.00 48.44 94 GLY A CA 1
ATOM 678 C C . GLY A 1 94 ? -0.126 8.519 31.221 1.0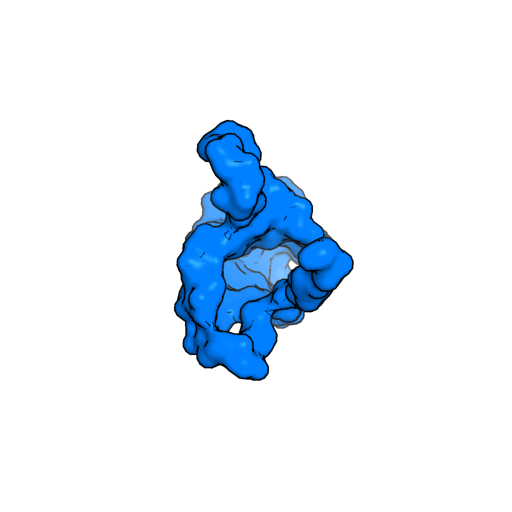0 48.44 94 GLY A C 1
ATOM 679 O O . GLY A 1 94 ? 0.347 9.630 30.981 1.00 48.44 94 GLY A O 1
ATOM 680 N N . ASP A 1 95 ? -0.984 8.266 32.207 1.00 48.72 95 ASP A N 1
ATOM 681 C CA . ASP A 1 95 ? -1.207 9.156 33.343 1.00 48.72 95 ASP A CA 1
ATOM 682 C C . ASP A 1 95 ? 0.163 9.518 33.945 1.00 48.72 95 ASP A C 1
ATOM 684 O O . ASP A 1 95 ? 0.884 8.649 34.450 1.00 48.72 95 ASP A O 1
ATOM 688 N N . LEU A 1 96 ? 0.527 10.800 33.856 1.00 45.69 96 LEU A N 1
ATOM 689 C CA . LEU A 1 96 ? 1.581 11.440 34.646 1.00 45.69 96 LEU A CA 1
ATOM 690 C C . LEU A 1 96 ? 0.940 12.437 35.607 1.00 45.69 96 LEU A C 1
ATOM 692 O O . LEU A 1 96 ? 0.150 13.282 35.126 1.00 45.69 96 LEU A O 1
#

Foldseek 3Di:
DKQEKDFAQEPPTRQWMWTWFAPQQKIWIWGQPVPPVDPPSGIDTPDMGHDRPFTWNYKDWDHDYPVDFTKMWIDGPSGDIDIDTDDDDDPPDDDD

Radius of gyration: 14.59 Å; Cα contacts (8 Å, |Δi|>4): 216; chains: 1; bounding box: 29×30×48 Å

Mean predicted aligned error: 6.59 Å

Secondary structure (DSSP, 8-state):
-EEEEEE--STTTTSEEEEEETTTTEEEEEEE-GGGS-TT--EEEEEEE---SS-EEEEEE----TTS-EEEEEEETTS-EEEEEE----------

Solvent-accessible surface area (backbone atoms only — not comparable to full-atom values): 5525 Å² total; per-residue (Å²): 86,84,62,22,71,41,61,35,57,29,73,63,53,69,39,34,36,41,40,21,8,53,68,81,15,29,34,37,35,29,36,54,52,65,86,71,84,42,93,79,50,54,77,42,78,76,45,71,50,66,92,42,92,28,34,21,61,40,59,50,51,44,70,42,56,82,92,47,77,55,35,38,38,38,34,32,74,68,78,50,77,47,75,45,74,64,84,78,83,79,79,74,73,81,88,126

Nearest PDB structures (foldseek):
  6zqe-assembly1_UD  TM=6.720E-01  e=1.393E-02  Saccharomyces cerevisiae S288C
  7d5s-assembly1_A4  TM=6.633E-01  e=3.560E-02  Saccharomyces cerevisiae S288C
  6zqc-assembly1_UD  TM=6.653E-01  e=5.239E-02  Saccharomyces cerevisiae S288C
  5wlc-assembly1_LN  TM=6.921E-01  e=1.073E-01  Saccharomyces cerevisiae BY4741
  6nd4-assembly1_N  TM=6.039E-01  e=1.495E-01  Saccharomyces cerevisiae BY4741

pLDDT: mean 84.54, std 14.93, range [45.69, 97.44]

Organism: Perkinsus marinus (strain ATCC 50983 / TXsc) (NCBI:txid423536)